Protein AF-A0A933ZY21-F1 (afdb_monomer_lite)

Sequence (93 aa):
MEGRQGLPKSRWTVCDKGPEPKDGVIRVKVNDGTWLLEPIGDGTKTRATYYLFTDPGGSLPTWIANKANSSAIPDIFVALRKYAKEPRYSDAR

Foldseek 3Di:
DD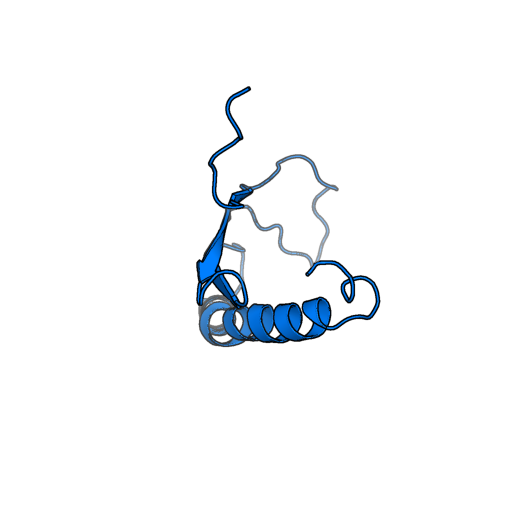DPPDFDKDKDWDDPDDDDDDPPDQAWPGWIKMWGWDQDPPNPDIDIDIDIDTDSDDPDDVVVVVVCVVPVVVVVVVVVVVVCPDPVNPPVD

Structure (mmCIF, N/CA/C/O backbone):
data_AF-A0A933ZY21-F1
#
_entry.id   AF-A0A933ZY21-F1
#
loop_
_atom_site.group_PDB
_atom_site.id
_atom_site.type_symbol
_atom_site.label_atom_id
_atom_site.label_alt_id
_atom_site.label_comp_id
_atom_site.label_asym_id
_atom_site.label_entity_id
_atom_site.label_seq_id
_atom_site.pdbx_PDB_ins_code
_atom_site.Cartn_x
_atom_site.Cartn_y
_atom_site.Cartn_z
_atom_site.occu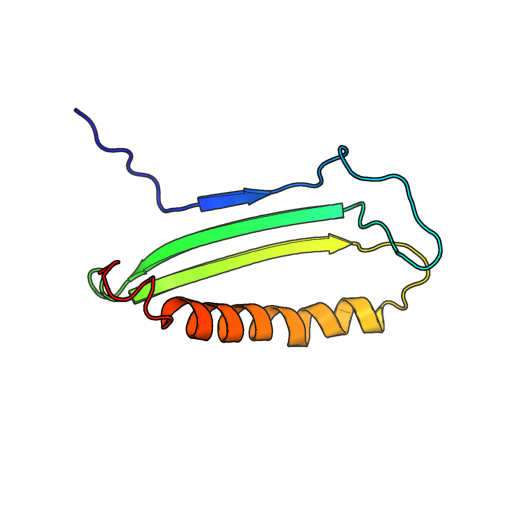pancy
_atom_site.B_iso_or_equiv
_atom_site.auth_seq_id
_atom_site.auth_comp_id
_atom_site.auth_asym_id
_atom_site.auth_atom_id
_atom_site.pdbx_PDB_model_num
ATOM 1 N N . MET A 1 1 ? 1.347 18.501 29.105 1.00 37.25 1 MET A N 1
ATOM 2 C CA . MET A 1 1 ? 2.209 17.774 28.150 1.00 37.25 1 MET A CA 1
ATOM 3 C C . MET A 1 1 ? 1.358 17.488 26.930 1.00 37.25 1 MET A C 1
ATOM 5 O O . MET A 1 1 ? 0.389 16.752 27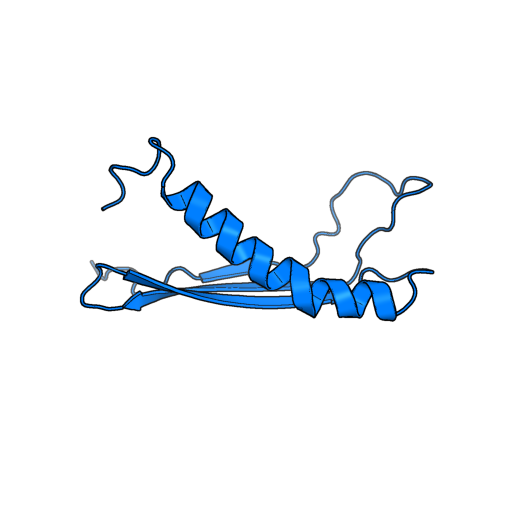.034 1.00 37.25 1 MET A O 1
ATOM 9 N N . GLU A 1 2 ? 1.617 18.208 25.846 1.00 35.69 2 GLU A N 1
ATOM 10 C CA . GLU A 1 2 ? 0.747 18.298 24.673 1.00 35.69 2 GLU A CA 1
ATOM 11 C C . GLU A 1 2 ? 0.861 17.022 23.830 1.00 35.69 2 GLU A C 1
ATOM 13 O O . GLU A 1 2 ? 1.942 16.665 23.356 1.00 35.69 2 GLU A O 1
ATOM 18 N N . GLY A 1 3 ? -0.240 16.272 23.742 1.00 42.44 3 GLY A N 1
ATOM 19 C CA . GLY A 1 3 ? -0.301 14.995 23.039 1.00 42.44 3 GLY A CA 1
ATOM 20 C C . GLY A 1 3 ? -0.050 15.178 21.546 1.00 42.44 3 GLY A C 1
ATOM 21 O O . GLY A 1 3 ? -0.547 16.122 20.939 1.00 42.44 3 GLY A O 1
ATOM 22 N N . ARG A 1 4 ? 0.719 14.263 20.947 1.00 49.16 4 ARG A N 1
ATOM 23 C CA . ARG A 1 4 ? 0.963 14.192 19.500 1.00 49.16 4 ARG A CA 1
ATOM 24 C C . ARG A 1 4 ? -0.367 14.028 18.748 1.00 49.16 4 ARG A C 1
ATOM 26 O O . ARG A 1 4 ? -0.797 12.911 18.484 1.00 49.16 4 ARG A O 1
ATOM 33 N N . GLN A 1 5 ? -1.015 15.138 18.405 1.00 50.12 5 GLN A N 1
ATOM 34 C CA . GLN A 1 5 ? -2.203 15.182 17.554 1.00 50.12 5 GLN A CA 1
ATOM 35 C C . GLN A 1 5 ? -1.773 15.034 16.093 1.00 50.12 5 GLN A C 1
ATOM 37 O O . GLN A 1 5 ? -1.656 16.000 15.347 1.00 50.12 5 GLN A O 1
ATOM 42 N N . GLY A 1 6 ? -1.473 13.805 15.692 1.00 60.47 6 GLY A N 1
ATOM 43 C CA . GLY A 1 6 ? -1.282 13.447 14.296 1.00 60.47 6 GLY A CA 1
ATOM 44 C C . GLY A 1 6 ? -1.976 12.123 14.042 1.00 60.47 6 GLY A C 1
ATOM 45 O O . GLY A 1 6 ? -1.701 11.144 14.731 1.00 60.47 6 GLY A O 1
ATOM 46 N N . LEU A 1 7 ? -2.884 12.092 13.068 1.00 65.12 7 LEU A N 1
ATOM 47 C CA . LEU A 1 7 ? -3.459 10.842 12.577 1.00 65.12 7 LEU A CA 1
ATOM 48 C C . LEU A 1 7 ? -2.326 9.889 12.167 1.00 65.12 7 LEU A C 1
ATOM 50 O O . LEU A 1 7 ? -1.343 10.366 11.583 1.00 65.12 7 LEU A O 1
ATOM 54 N N . PRO A 1 8 ? -2.429 8.572 12.431 1.00 75.00 8 PRO A N 1
ATOM 55 C CA . PRO A 1 8 ? -1.418 7.625 11.990 1.00 75.00 8 PRO A CA 1
ATOM 56 C C . PRO A 1 8 ? -1.221 7.731 10.474 1.00 75.00 8 PRO A C 1
ATOM 58 O O . PRO A 1 8 ? -2.091 7.376 9.673 1.00 75.00 8 PRO A O 1
ATOM 61 N N . LYS A 1 9 ? -0.060 8.263 10.088 1.00 83.38 9 LYS A N 1
ATOM 62 C CA . LYS A 1 9 ? 0.340 8.480 8.703 1.00 83.38 9 LYS A CA 1
ATOM 63 C C . LYS A 1 9 ? 1.693 7.828 8.485 1.00 83.38 9 LYS A C 1
ATOM 65 O O . LYS A 1 9 ? 2.667 8.186 9.142 1.00 83.38 9 LYS A O 1
ATOM 70 N N . SER A 1 10 ? 1.749 6.887 7.552 1.00 90.88 10 SER A N 1
ATOM 71 C CA . SER A 1 10 ? 3.004 6.300 7.082 1.00 90.88 10 SER A CA 1
ATOM 72 C C . SER A 1 10 ? 3.240 6.763 5.656 1.00 90.88 10 SER A C 1
ATOM 74 O O . SER A 1 10 ? 2.320 6.722 4.845 1.00 90.88 10 SER A O 1
ATOM 76 N N . ARG A 1 11 ? 4.450 7.223 5.348 1.00 92.19 11 ARG A N 1
ATOM 77 C CA . ARG A 1 11 ? 4.869 7.592 3.996 1.00 92.19 11 ARG A CA 1
ATOM 78 C C . ARG A 1 11 ? 6.151 6.848 3.681 1.00 92.19 11 ARG A C 1
ATOM 80 O O . ARG A 1 11 ? 7.030 6.763 4.534 1.00 92.19 11 ARG A O 1
ATOM 87 N N . TRP A 1 12 ? 6.259 6.365 2.455 1.00 90.69 12 TRP A N 1
ATOM 88 C CA . TRP A 1 12 ? 7.494 5.804 1.936 1.00 90.69 12 TRP A CA 1
ATOM 89 C C . TRP A 1 12 ? 7.814 6.403 0.574 1.00 90.69 12 TRP A C 1
ATOM 91 O O . TRP A 1 12 ? 6.946 6.933 -0.126 1.00 90.69 12 TRP A O 1
ATOM 101 N N . THR A 1 13 ? 9.090 6.299 0.249 1.00 91.19 13 THR A N 1
ATOM 102 C CA . THR A 1 13 ? 9.685 6.557 -1.056 1.00 91.19 13 THR A CA 1
ATOM 103 C C . THR A 1 13 ? 10.658 5.418 -1.341 1.00 91.19 13 THR A C 1
ATOM 105 O O . THR A 1 13 ? 10.984 4.631 -0.443 1.00 91.19 13 THR A O 1
ATOM 108 N N . VAL A 1 14 ? 11.158 5.332 -2.569 1.00 86.56 14 VAL A N 1
ATOM 109 C CA . VAL A 1 14 ? 12.180 4.339 -2.926 1.00 86.56 14 VAL A CA 1
ATOM 110 C C . VAL A 1 14 ? 13.420 4.493 -2.046 1.00 86.56 14 VAL A C 1
ATOM 112 O O . VAL A 1 14 ? 13.898 5.601 -1.805 1.00 86.56 14 VAL A O 1
ATOM 115 N N . CYS A 1 15 ? 13.934 3.357 -1.578 1.00 81.88 15 CYS A N 1
ATOM 116 C CA . CYS A 1 15 ? 15.224 3.255 -0.913 1.00 81.88 15 CYS A CA 1
ATOM 117 C C . CYS A 1 15 ? 16.262 2.774 -1.931 1.00 81.88 15 CYS A C 1
ATOM 119 O O . CYS A 1 15 ? 16.038 1.789 -2.635 1.00 81.88 15 CYS A O 1
ATOM 121 N N . ASP A 1 16 ? 17.394 3.461 -2.002 1.00 79.25 16 ASP A N 1
ATOM 122 C CA . ASP A 1 16 ? 18.542 3.094 -2.834 1.00 79.25 16 ASP A CA 1
ATOM 123 C C . ASP A 1 16 ? 19.377 1.957 -2.222 1.00 79.25 16 ASP A C 1
ATOM 125 O O . ASP A 1 16 ? 20.135 1.287 -2.924 1.00 79.25 16 ASP A O 1
ATOM 129 N N . LYS A 1 17 ? 19.194 1.689 -0.925 1.00 81.94 17 LYS A N 1
ATOM 130 C CA . LYS A 1 17 ? 19.824 0.578 -0.210 1.00 81.94 17 LYS A CA 1
ATOM 131 C C . LYS A 1 17 ? 19.022 -0.698 -0.435 1.00 81.94 17 LYS A C 1
ATOM 133 O O . LYS A 1 17 ? 17.900 -0.845 0.047 1.00 81.94 17 LYS A O 1
ATOM 138 N N . GLY A 1 18 ? 19.623 -1.645 -1.138 1.00 81.88 18 GLY A N 1
ATOM 139 C CA . GLY A 1 18 ? 19.054 -2.961 -1.388 1.00 81.88 18 GLY A CA 1
ATOM 140 C C . GLY A 1 18 ? 20.115 -3.916 -1.931 1.00 81.88 18 GLY A C 1
ATOM 141 O O . GLY A 1 18 ? 21.236 -3.487 -2.197 1.00 81.88 18 GLY A O 1
ATOM 142 N N . PRO A 1 19 ? 19.783 -5.205 -2.095 1.00 88.12 19 PRO A N 1
ATOM 143 C CA . PRO A 1 19 ? 20.674 -6.154 -2.760 1.00 88.12 19 PRO A CA 1
ATOM 144 C C . PRO A 1 19 ? 20.992 -5.691 -4.188 1.00 88.12 19 PRO A C 1
ATOM 146 O O . PRO A 1 19 ? 20.269 -4.867 -4.749 1.00 88.12 19 PRO A O 1
ATOM 149 N N . GLU A 1 20 ? 22.040 -6.235 -4.800 1.00 89.31 20 GLU A N 1
ATOM 150 C CA . GLU A 1 20 ? 22.386 -5.953 -6.200 1.00 89.31 20 GLU A CA 1
ATOM 151 C C . GLU A 1 20 ? 21.280 -6.398 -7.181 1.00 89.31 20 GLU A C 1
ATOM 153 O O . GLU A 1 20 ? 20.442 -7.244 -6.836 1.00 89.31 20 GLU A O 1
ATOM 158 N N . PRO A 1 21 ? 21.189 -5.801 -8.388 1.00 86.00 21 PRO A N 1
ATOM 159 C CA . PRO A 1 21 ? 20.247 -6.247 -9.410 1.00 86.00 21 PRO A CA 1
ATOM 160 C C . PRO A 1 21 ? 20.453 -7.725 -9.735 1.00 86.00 21 PRO A C 1
ATOM 162 O O . PRO A 1 21 ? 21.580 -8.208 -9.792 1.00 86.00 21 PRO A O 1
ATOM 165 N N . LYS A 1 22 ? 19.346 -8.443 -9.937 1.00 87.31 22 LYS A N 1
ATOM 166 C CA . LYS A 1 22 ? 19.356 -9.874 -10.226 1.00 87.31 22 LYS A CA 1
ATOM 167 C C . LYS A 1 22 ? 18.603 -10.145 -11.517 1.00 87.31 22 LYS A C 1
ATOM 169 O O . LYS A 1 22 ? 17.512 -9.611 -11.718 1.00 87.31 22 LYS A O 1
ATOM 174 N N . ASP A 1 23 ? 19.159 -11.026 -12.336 1.00 86.19 23 ASP A N 1
ATOM 175 C CA . ASP A 1 23 ? 18.516 -11.484 -13.561 1.00 86.19 23 ASP A CA 1
ATOM 176 C C . ASP A 1 23 ? 17.137 -12.098 -13.280 1.00 86.19 23 ASP A C 1
ATOM 178 O O . ASP A 1 23 ? 16.921 -12.791 -12.280 1.00 86.19 23 ASP A O 1
ATOM 182 N N . GLY A 1 24 ? 16.183 -11.811 -14.167 1.00 83.56 24 GLY A N 1
ATOM 183 C CA . GLY A 1 24 ? 14.792 -12.256 -14.043 1.00 83.56 24 GLY A CA 1
ATOM 184 C C . GLY A 1 24 ? 13.942 -11.470 -13.037 1.00 83.56 24 GLY A C 1
ATOM 185 O O . GLY A 1 24 ? 12.765 -11.787 -12.878 1.00 83.56 24 GLY A O 1
ATOM 186 N N . VAL A 1 25 ? 14.490 -10.443 -12.375 1.00 83.00 25 VAL A N 1
ATOM 187 C CA . VAL A 1 25 ? 13.755 -9.581 -11.438 1.00 83.00 25 VAL A CA 1
ATOM 188 C C . VAL A 1 25 ? 13.817 -8.130 -11.897 1.00 83.00 25 VAL A C 1
ATOM 190 O O . VAL A 1 25 ? 14.879 -7.601 -12.216 1.00 83.00 25 VAL A O 1
ATOM 193 N N . ILE A 1 26 ? 12.670 -7.456 -11.881 1.00 79.56 26 ILE A N 1
ATOM 194 C CA . ILE A 1 26 ? 12.587 -6.034 -12.209 1.00 79.56 26 ILE A CA 1
ATOM 195 C C . ILE A 1 26 ? 12.744 -5.219 -10.927 1.00 79.56 26 ILE A C 1
ATOM 197 O O . ILE A 1 26 ? 11.986 -5.379 -9.969 1.00 79.56 26 ILE A O 1
ATOM 201 N N . ARG A 1 27 ? 13.738 -4.325 -10.911 1.00 83.69 27 ARG A N 1
ATOM 202 C CA . ARG A 1 27 ? 13.918 -3.359 -9.825 1.00 83.69 27 ARG A CA 1
ATOM 203 C C . ARG A 1 27 ? 13.003 -2.163 -10.039 1.00 83.69 27 ARG A C 1
ATOM 205 O O . ARG A 1 27 ? 13.262 -1.346 -10.918 1.00 83.69 27 ARG A O 1
ATOM 212 N N . VAL A 1 28 ? 12.012 -2.029 -9.167 1.00 82.00 28 VAL A N 1
ATOM 213 C CA . VAL A 1 28 ? 11.154 -0.844 -9.099 1.00 82.00 28 VAL A CA 1
ATOM 214 C C . VAL A 1 28 ? 12.002 0.366 -8.702 1.00 82.00 28 VAL A C 1
ATOM 216 O O . VAL A 1 28 ? 12.605 0.374 -7.628 1.00 82.00 28 VAL A O 1
ATOM 219 N N . LYS A 1 29 ? 12.068 1.374 -9.576 1.00 82.25 29 LYS A N 1
ATOM 220 C CA . LYS A 1 29 ? 12.826 2.616 -9.335 1.00 82.25 29 LYS A CA 1
ATOM 221 C C . LYS A 1 29 ? 11.949 3.805 -8.954 1.00 82.25 29 LYS A C 1
ATOM 223 O O . LYS A 1 29 ? 12.478 4.793 -8.457 1.00 82.25 29 LYS A O 1
ATOM 228 N N . VAL A 1 30 ? 10.637 3.705 -9.155 1.00 84.69 30 VAL A N 1
ATOM 229 C CA . VAL A 1 30 ? 9.652 4.709 -8.740 1.00 84.69 30 VAL A CA 1
ATOM 230 C C . VAL A 1 30 ? 8.618 3.998 -7.885 1.00 84.69 30 VAL A C 1
ATOM 232 O O . VAL A 1 30 ? 7.942 3.097 -8.367 1.00 84.69 30 VAL A O 1
ATOM 235 N N . ASN A 1 31 ? 8.527 4.363 -6.612 1.00 85.25 31 ASN A N 1
ATOM 236 C CA . ASN A 1 31 ? 7.570 3.817 -5.657 1.00 85.25 31 ASN A CA 1
ATOM 237 C C . ASN A 1 31 ? 7.465 4.765 -4.469 1.00 85.25 31 ASN A C 1
ATOM 239 O O . ASN A 1 31 ? 8.232 4.681 -3.506 1.00 85.25 31 ASN A O 1
ATOM 243 N N . ASP A 1 32 ? 6.480 5.637 -4.561 1.00 89.62 32 ASP A N 1
ATOM 244 C CA . ASP A 1 32 ? 6.118 6.564 -3.515 1.00 89.62 32 ASP A CA 1
ATOM 245 C C . ASP A 1 32 ? 4.699 6.254 -3.076 1.00 89.62 32 ASP A C 1
ATOM 247 O O . ASP A 1 32 ? 3.805 6.004 -3.887 1.00 89.62 32 ASP A O 1
ATOM 251 N N . GLY A 1 33 ? 4.453 6.305 -1.777 1.00 90.44 33 GLY A N 1
ATOM 252 C CA . GLY A 1 33 ? 3.099 6.102 -1.309 1.00 90.44 33 GLY A CA 1
ATOM 253 C C . GLY A 1 33 ? 2.882 6.504 0.125 1.00 90.44 33 GLY A C 1
ATOM 254 O O . GLY A 1 33 ? 3.780 6.970 0.833 1.00 90.44 33 GLY A O 1
ATOM 255 N N . THR A 1 34 ? 1.622 6.444 0.530 1.00 93.44 34 THR A N 1
ATOM 256 C CA . THR A 1 34 ? 1.187 6.888 1.847 1.00 93.44 34 THR A CA 1
ATOM 257 C C . THR A 1 34 ? -0.015 6.085 2.323 1.00 93.44 34 THR A C 1
ATOM 259 O O . THR A 1 34 ? -0.951 5.836 1.566 1.00 93.44 34 THR A O 1
ATOM 262 N N . TRP A 1 35 ? 0.000 5.745 3.608 1.00 94.44 35 TRP A N 1
ATOM 263 C CA . TRP A 1 35 ? -1.171 5.358 4.382 1.00 94.44 35 TRP A CA 1
ATOM 264 C C . TRP A 1 35 ? -1.623 6.539 5.229 1.00 94.44 35 TRP A C 1
ATOM 266 O O . TRP A 1 35 ? -0.807 7.154 5.916 1.00 94.44 35 TRP A O 1
ATOM 276 N N . LEU A 1 36 ? -2.922 6.813 5.219 1.00 94.19 36 LEU A N 1
ATOM 277 C CA . LEU A 1 36 ? -3.584 7.679 6.188 1.00 94.19 36 LEU A CA 1
ATOM 278 C C . LEU A 1 36 ? -4.690 6.875 6.867 1.00 94.19 36 LEU A C 1
ATOM 280 O O . LEU A 1 36 ? -5.579 6.361 6.185 1.00 94.19 36 LEU A O 1
ATOM 284 N N . LEU A 1 37 ? -4.616 6.756 8.190 1.00 92.56 37 LEU A N 1
ATOM 285 C CA . LEU A 1 37 ? -5.593 6.032 8.993 1.00 92.56 37 LEU A CA 1
ATOM 286 C C . LEU A 1 37 ? -6.337 7.017 9.887 1.00 92.56 37 LEU A C 1
ATOM 288 O O . LEU A 1 37 ? -5.736 7.714 10.700 1.00 92.56 37 LEU A O 1
ATOM 292 N N . GLU A 1 38 ? -7.651 7.068 9.732 1.00 93.12 38 GLU A N 1
ATOM 293 C CA . GLU A 1 38 ? -8.506 8.024 10.423 1.00 93.12 38 GLU A CA 1
ATOM 294 C C . GLU A 1 38 ? -9.550 7.304 11.266 1.00 93.12 38 GLU A C 1
ATOM 296 O O . GLU A 1 38 ? -10.232 6.418 10.742 1.00 93.12 38 GLU A O 1
ATOM 301 N N . PRO A 1 3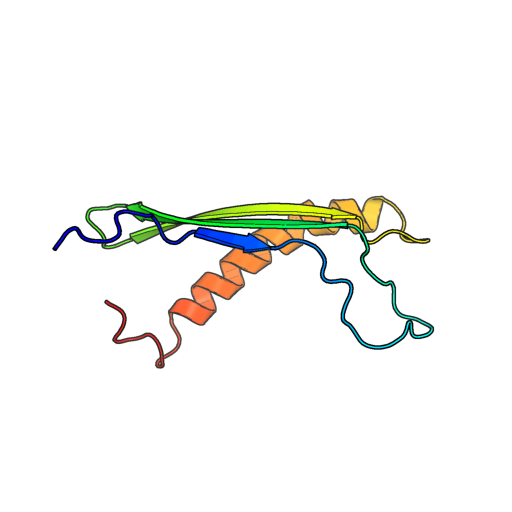9 ? -9.719 7.665 12.549 1.00 92.12 39 PRO A N 1
ATOM 302 C CA . PRO A 1 39 ? -10.824 7.143 13.329 1.00 92.12 39 PRO A CA 1
ATOM 303 C C . PRO A 1 39 ? -12.140 7.664 12.743 1.00 92.12 39 PRO A C 1
ATOM 305 O O . PRO A 1 39 ? -12.279 8.842 12.419 1.00 92.12 39 PRO A O 1
ATOM 308 N N . ILE A 1 40 ? -13.113 6.773 12.604 1.00 93.69 40 ILE A N 1
ATOM 309 C CA . ILE A 1 40 ? -14.487 7.084 12.202 1.00 93.69 40 ILE A CA 1
ATOM 310 C C . ILE A 1 40 ? -15.453 6.295 13.093 1.00 93.69 40 ILE A C 1
ATOM 312 O O . ILE A 1 40 ? -15.055 5.319 13.731 1.00 93.69 40 ILE A O 1
ATOM 316 N N . GLY A 1 41 ? -16.729 6.691 13.130 1.00 89.81 41 GLY A N 1
ATOM 317 C CA . GLY A 1 41 ? -17.741 6.013 13.953 1.00 89.81 41 GLY A CA 1
ATOM 318 C C . GLY A 1 41 ? -17.339 5.965 15.427 1.00 89.81 41 GLY A C 1
ATOM 319 O O . GLY A 1 41 ? -17.247 4.879 15.997 1.00 89.81 41 GLY A O 1
ATOM 320 N N . ASP A 1 42 ? -17.002 7.127 15.987 1.00 90.19 42 ASP A N 1
ATOM 321 C CA . ASP A 1 42 ? -16.620 7.312 17.393 1.00 90.19 42 ASP A CA 1
ATOM 322 C C . ASP A 1 42 ? -15.439 6.439 17.845 1.00 90.19 42 ASP A C 1
ATOM 324 O O . ASP A 1 42 ? -15.378 5.962 18.973 1.00 90.19 42 ASP A O 1
ATOM 328 N N . GLY A 1 43 ? -14.489 6.198 16.935 1.00 86.81 43 GLY A N 1
ATOM 329 C CA . GLY A 1 43 ? -13.278 5.419 17.209 1.00 86.81 43 GLY A CA 1
ATOM 330 C C . GLY A 1 43 ? -13.444 3.906 17.054 1.00 86.81 43 GLY A C 1
ATOM 331 O O . GLY A 1 43 ? -12.458 3.182 17.125 1.00 86.81 43 GLY A O 1
ATOM 332 N N . THR A 1 44 ? -14.650 3.411 16.761 1.00 88.12 44 THR A N 1
ATOM 333 C CA . THR A 1 44 ? -14.901 1.966 16.576 1.00 88.12 44 THR A CA 1
ATOM 334 C C . THR A 1 44 ? -14.469 1.433 15.209 1.00 88.12 44 THR A C 1
ATOM 336 O O . THR A 1 44 ? -14.440 0.221 14.978 1.00 88.12 44 THR A O 1
ATOM 339 N N . LYS A 1 45 ? -14.176 2.329 14.262 1.00 89.62 45 LYS A N 1
ATOM 340 C CA . LYS A 1 45 ? -13.809 2.005 12.885 1.00 89.62 45 LYS A CA 1
ATOM 341 C C . LYS A 1 45 ? -12.665 2.902 12.423 1.00 89.62 45 LYS A C 1
ATOM 343 O O . LYS A 1 45 ? -12.468 4.006 12.921 1.00 89.62 45 LYS A O 1
ATOM 348 N N . THR A 1 46 ? -11.952 2.446 11.401 1.00 91.00 46 THR A N 1
ATOM 349 C CA . THR A 1 46 ? -10.868 3.208 10.777 1.00 91.00 46 THR A CA 1
ATOM 350 C C . THR A 1 46 ? -11.145 3.378 9.292 1.00 91.00 46 THR A C 1
ATOM 352 O O . THR A 1 46 ? -11.367 2.397 8.579 1.00 91.00 46 THR A O 1
ATOM 355 N N . ARG A 1 47 ? -11.108 4.619 8.806 1.00 93.88 47 ARG A N 1
ATOM 356 C CA . ARG A 1 47 ? -10.993 4.919 7.381 1.00 93.88 47 ARG A CA 1
ATOM 357 C C . ARG A 1 47 ? -9.520 4.826 7.005 1.00 93.88 47 ARG A C 1
ATOM 359 O O . ARG A 1 47 ? -8.707 5.592 7.509 1.00 93.88 47 ARG A O 1
ATOM 366 N N . ALA A 1 48 ? -9.188 3.882 6.135 1.00 93.56 48 ALA A N 1
ATOM 367 C CA . ALA A 1 48 ? -7.841 3.716 5.613 1.00 93.56 48 ALA A CA 1
ATOM 368 C C . ALA A 1 48 ? -7.782 4.244 4.177 1.00 93.56 48 ALA A C 1
ATOM 370 O O . ALA A 1 48 ? -8.481 3.735 3.303 1.00 93.56 48 ALA A O 1
ATOM 371 N N . THR A 1 49 ? -6.943 5.250 3.941 1.00 93.69 49 THR A N 1
ATOM 372 C CA . THR A 1 49 ? -6.676 5.794 2.606 1.00 93.69 49 THR A CA 1
ATOM 373 C C . THR A 1 49 ? -5.277 5.375 2.172 1.00 93.69 49 THR A C 1
ATOM 375 O O . THR A 1 49 ? -4.306 5.632 2.888 1.00 93.69 49 THR A O 1
ATOM 378 N N . TYR A 1 50 ? -5.183 4.732 1.007 1.00 90.19 50 TYR A N 1
ATOM 379 C CA . TYR A 1 50 ? -3.931 4.264 0.416 1.00 90.19 50 TYR A CA 1
ATOM 380 C C . TYR A 1 50 ? -3.642 5.029 -0.870 1.00 90.19 50 TYR A C 1
ATOM 382 O O . TYR A 1 50 ? -4.438 4.985 -1.807 1.00 90.19 50 TYR A O 1
ATOM 390 N N . TYR A 1 51 ? -2.497 5.702 -0.915 1.00 88.81 51 TYR A N 1
ATOM 391 C CA . TYR A 1 51 ? -1.968 6.313 -2.129 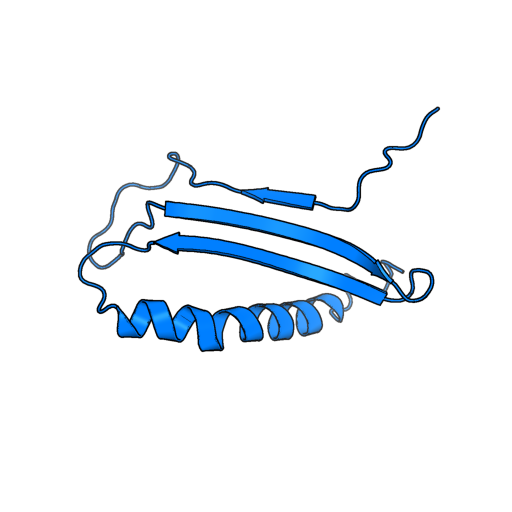1.00 88.81 51 TYR A CA 1
ATOM 392 C C . TYR A 1 51 ? -0.709 5.572 -2.553 1.00 88.81 51 TYR A C 1
ATOM 394 O O . TYR A 1 51 ? 0.180 5.345 -1.730 1.00 88.81 51 TYR A O 1
ATOM 402 N N . LEU A 1 52 ? -0.628 5.236 -3.838 1.00 85.94 52 LEU A N 1
ATOM 403 C CA . LEU A 1 52 ? 0.525 4.585 -4.437 1.00 85.94 52 LEU A CA 1
ATOM 404 C C . LEU A 1 52 ? 0.792 5.196 -5.811 1.00 85.94 52 LEU A C 1
ATOM 406 O O . LEU A 1 52 ? -0.074 5.191 -6.682 1.00 85.94 52 LEU A O 1
ATOM 410 N N . PHE A 1 53 ? 2.007 5.692 -5.991 1.00 84.88 53 PHE A N 1
ATOM 411 C CA . PHE A 1 53 ? 2.572 6.084 -7.267 1.00 84.88 53 PHE A CA 1
ATOM 412 C C . PHE A 1 53 ? 3.805 5.221 -7.501 1.00 84.88 53 PHE A C 1
ATOM 414 O O . PHE A 1 53 ? 4.843 5.406 -6.870 1.00 84.88 53 PHE A O 1
ATOM 421 N N . THR A 1 54 ? 3.665 4.222 -8.363 1.00 80.19 54 THR A N 1
ATOM 422 C CA . THR A 1 54 ? 4.732 3.268 -8.642 1.00 80.19 54 THR A CA 1
ATOM 423 C C . THR A 1 54 ? 4.865 3.073 -10.141 1.00 80.19 54 THR A C 1
ATOM 425 O O . THR A 1 54 ? 3.863 2.932 -10.842 1.00 80.19 54 THR A O 1
ATOM 428 N N . ASP A 1 55 ? 6.103 3.071 -10.618 1.00 76.56 55 ASP A N 1
ATOM 429 C CA . ASP A 1 55 ? 6.455 2.625 -11.958 1.00 76.56 55 ASP A CA 1
ATOM 430 C C . ASP A 1 55 ? 7.457 1.477 -11.801 1.00 76.56 55 ASP A C 1
ATOM 432 O O . ASP A 1 55 ? 8.611 1.698 -11.399 1.00 76.56 55 ASP A O 1
ATOM 436 N N . PRO A 1 56 ? 7.028 0.230 -12.062 1.00 67.69 56 PRO A N 1
ATOM 437 C CA . PRO A 1 56 ? 7.936 -0.898 -12.008 1.00 67.69 56 PRO A CA 1
ATOM 438 C C . PRO A 1 56 ? 9.039 -0.802 -13.073 1.00 67.69 56 PRO A C 1
ATOM 440 O O . PRO A 1 56 ? 10.102 -1.380 -12.861 1.00 67.69 56 PRO A O 1
ATOM 443 N N . GLY A 1 57 ? 8.840 -0.039 -14.156 1.00 66.25 57 GLY A N 1
ATOM 444 C CA . GLY A 1 57 ? 9.795 0.120 -15.248 1.00 66.25 57 GLY A CA 1
ATOM 445 C C . GLY A 1 57 ? 10.088 -1.180 -16.012 1.00 66.25 57 GLY A C 1
ATOM 446 O O . GLY A 1 57 ? 9.616 -2.268 -15.676 1.00 66.25 57 GLY A O 1
ATOM 447 N N . GLY A 1 58 ? 10.899 -1.073 -17.067 1.00 62.16 58 GLY A N 1
ATOM 448 C CA . GLY A 1 58 ? 11.357 -2.217 -17.866 1.00 62.16 58 GLY A CA 1
ATOM 449 C C . GLY A 1 58 ? 10.397 -2.647 -18.983 1.00 62.16 58 GLY A C 1
ATOM 450 O O . GLY A 1 58 ? 9.553 -1.884 -19.437 1.00 62.16 58 GLY A O 1
ATOM 451 N N . SER A 1 59 ? 10.548 -3.887 -19.451 1.00 60.28 59 SER A N 1
ATOM 452 C CA . SER A 1 59 ? 9.794 -4.500 -20.558 1.00 60.28 59 SER A CA 1
ATOM 453 C C . SER A 1 59 ? 8.396 -5.004 -20.166 1.00 60.28 59 SER A C 1
ATOM 455 O O . SER A 1 59 ? 7.822 -5.840 -20.865 1.00 60.28 59 SER A O 1
ATOM 457 N N . LEU A 1 60 ? 7.834 -4.524 -19.050 1.00 60.88 60 LEU A N 1
ATOM 458 C CA . LEU A 1 60 ? 6.475 -4.871 -18.643 1.00 60.88 60 LEU A CA 1
ATOM 459 C C . LEU A 1 60 ? 5.466 -4.187 -19.572 1.00 60.88 60 LEU A C 1
ATOM 461 O O . LEU A 1 60 ? 5.444 -2.959 -19.655 1.00 60.88 60 LEU A O 1
ATOM 465 N N . PRO A 1 61 ? 4.582 -4.945 -20.237 1.00 58.75 61 PRO A N 1
ATOM 466 C CA . PRO A 1 61 ? 3.491 -4.342 -20.976 1.00 58.75 61 PRO A CA 1
ATOM 467 C C . PRO A 1 61 ? 2.597 -3.507 -20.055 1.00 58.75 61 PRO A C 1
ATOM 469 O O . PRO A 1 61 ? 2.224 -3.944 -18.963 1.00 58.75 61 PRO A O 1
ATOM 472 N N . THR A 1 62 ? 2.172 -2.336 -20.524 1.00 62.66 62 THR A N 1
ATOM 473 C CA . THR A 1 62 ? 1.356 -1.377 -19.758 1.00 62.66 62 THR A CA 1
ATOM 474 C C . THR A 1 62 ? 0.056 -1.991 -19.219 1.00 62.66 62 THR A C 1
ATOM 476 O O . THR A 1 62 ? -0.439 -1.583 -18.171 1.00 62.66 62 THR A O 1
ATOM 479 N N . TRP A 1 63 ? -0.482 -3.028 -19.874 1.00 56.53 63 TRP A N 1
ATOM 480 C CA . TRP A 1 63 ? -1.664 -3.752 -19.397 1.00 56.53 63 TRP A CA 1
ATOM 481 C C . TRP A 1 63 ? -1.430 -4.508 -18.076 1.00 56.53 63 TRP A C 1
ATOM 483 O O . TRP A 1 63 ? -2.368 -4.626 -17.289 1.00 56.53 63 TRP A O 1
ATOM 493 N N . ILE A 1 64 ? -0.204 -4.966 -17.785 1.00 60.97 64 ILE A N 1
ATOM 494 C CA . ILE A 1 64 ? 0.142 -5.604 -16.501 1.00 60.97 64 ILE A CA 1
ATOM 495 C C . ILE A 1 64 ? 0.151 -4.558 -15.383 1.00 60.97 64 ILE A C 1
ATOM 497 O O . ILE A 1 64 ? -0.462 -4.773 -14.337 1.00 60.97 64 ILE A O 1
ATOM 501 N N . ALA A 1 65 ? 0.782 -3.407 -15.631 1.00 63.16 65 ALA A N 1
ATOM 502 C CA . ALA A 1 65 ? 0.802 -2.285 -14.692 1.00 63.16 65 ALA A CA 1
ATOM 503 C C . ALA A 1 65 ? -0.620 -1.766 -14.402 1.00 63.16 65 ALA A C 1
ATOM 505 O O . ALA A 1 65 ? -0.992 -1.557 -13.249 1.00 63.16 65 ALA A O 1
ATOM 506 N N . ASN A 1 66 ? -1.463 -1.656 -15.433 1.00 63.00 66 ASN A N 1
ATOM 507 C CA . ASN A 1 66 ? -2.847 -1.204 -15.284 1.00 63.00 66 ASN A CA 1
ATOM 508 C C . ASN A 1 66 ? -3.729 -2.220 -14.544 1.00 63.00 66 ASN A C 1
ATOM 510 O O . ASN A 1 66 ? -4.554 -1.832 -13.715 1.00 63.00 66 ASN A O 1
ATOM 514 N N . LYS A 1 67 ? -3.542 -3.525 -14.790 1.00 63.53 67 LYS A N 1
ATOM 515 C CA . LYS A 1 67 ? -4.292 -4.569 -14.080 1.00 63.53 67 LYS A CA 1
ATOM 516 C C . LYS A 1 67 ? -3.964 -4.571 -12.586 1.00 63.53 67 LYS A C 1
ATOM 518 O O . LYS A 1 67 ? -4.885 -4.696 -11.779 1.00 63.53 67 LYS A O 1
ATOM 523 N N . ALA A 1 68 ? -2.701 -4.332 -12.220 1.00 63.16 68 ALA A N 1
ATOM 524 C CA . ALA A 1 68 ? -2.282 -4.201 -10.825 1.00 63.16 68 ALA A CA 1
ATOM 525 C C . ALA A 1 68 ? -3.071 -3.106 -10.083 1.00 63.16 68 ALA A C 1
ATOM 527 O O . ALA A 1 68 ? -3.536 -3.343 -8.972 1.00 63.16 68 ALA A O 1
ATOM 528 N N . ASN A 1 69 ? -3.339 -1.960 -10.713 1.00 65.56 69 ASN A N 1
ATOM 529 C CA . ASN A 1 69 ? -4.154 -0.913 -10.087 1.00 65.56 69 ASN A CA 1
ATOM 530 C C . ASN A 1 69 ? -5.615 -1.344 -9.871 1.00 65.56 69 ASN A C 1
ATOM 532 O O . ASN A 1 69 ? -6.201 -1.025 -8.839 1.00 65.56 69 ASN A O 1
ATOM 536 N N . SER A 1 70 ? -6.198 -2.095 -10.812 1.00 68.06 70 SER A N 1
ATOM 537 C CA . SER A 1 70 ? -7.603 -2.523 -10.731 1.00 68.06 70 SER A CA 1
ATOM 538 C C . SER A 1 70 ? -7.867 -3.683 -9.763 1.00 68.06 70 SER A C 1
ATOM 540 O O . SER A 1 70 ? -8.967 -3.767 -9.224 1.00 68.06 70 SER A O 1
ATOM 542 N N . SER A 1 71 ? -6.889 -4.569 -9.527 1.00 71.94 71 SER A N 1
ATOM 543 C CA . SER A 1 71 ? -7.074 -5.763 -8.685 1.00 71.94 71 SER A CA 1
ATOM 544 C C . SER A 1 71 ? -6.199 -5.779 -7.431 1.00 71.94 71 SER A C 1
ATOM 546 O O . SER A 1 71 ? -6.695 -6.093 -6.354 1.00 71.94 71 SER A O 1
ATOM 548 N N . ALA A 1 72 ? -4.928 -5.374 -7.520 1.00 75.50 72 ALA A N 1
ATOM 549 C CA . ALA A 1 72 ? -4.010 -5.480 -6.385 1.00 75.50 72 ALA A CA 1
ATOM 550 C C . ALA A 1 72 ? -4.350 -4.488 -5.263 1.00 75.50 72 ALA A C 1
ATOM 552 O O . ALA A 1 72 ? -4.217 -4.825 -4.089 1.00 75.50 72 ALA A O 1
ATOM 553 N N . ILE A 1 73 ? -4.826 -3.281 -5.596 1.00 83.00 73 ILE A N 1
ATOM 554 C CA . ILE A 1 73 ? -5.218 -2.294 -4.579 1.00 83.00 73 ILE A CA 1
ATOM 555 C C . ILE A 1 73 ? -6.417 -2.788 -3.747 1.00 83.00 73 ILE A C 1
ATOM 557 O O . ILE A 1 73 ? -6.309 -2.785 -2.519 1.00 83.00 73 ILE A O 1
ATOM 561 N N . PRO A 1 74 ? -7.528 -3.273 -4.340 1.00 87.12 74 PRO A N 1
ATOM 562 C CA . PRO A 1 74 ? -8.579 -3.944 -3.573 1.00 87.12 74 PRO A CA 1
ATOM 563 C C . PRO A 1 74 ? -8.076 -5.119 -2.723 1.00 87.12 74 PRO A C 1
ATOM 565 O O . PRO A 1 74 ? -8.442 -5.220 -1.548 1.00 87.12 74 PRO A O 1
ATOM 568 N N . ASP A 1 75 ? -7.203 -5.967 -3.275 1.00 87.44 75 ASP A N 1
ATOM 569 C CA . ASP A 1 75 ? -6.664 -7.136 -2.571 1.00 87.44 75 ASP A CA 1
ATOM 570 C C . ASP A 1 75 ? -5.865 -6.748 -1.315 1.00 87.44 75 ASP A C 1
ATOM 572 O O . ASP A 1 75 ? -5.960 -7.431 -0.292 1.00 87.44 75 ASP A O 1
ATOM 576 N N . ILE A 1 76 ? -5.152 -5.613 -1.333 1.00 89.38 76 ILE A N 1
ATOM 577 C CA . ILE A 1 76 ? -4.483 -5.061 -0.142 1.00 89.38 76 ILE A CA 1
ATOM 578 C C . ILE A 1 76 ? -5.497 -4.814 0.984 1.00 89.38 76 ILE A C 1
ATOM 580 O O . ILE A 1 76 ? -5.244 -5.194 2.128 1.00 89.38 76 ILE A O 1
ATOM 584 N N . PHE A 1 77 ? -6.661 -4.226 0.695 1.00 91.62 77 PHE A N 1
ATOM 585 C CA . PHE A 1 77 ? -7.683 -3.974 1.718 1.00 91.62 77 PHE A CA 1
ATOM 586 C C . PHE A 1 77 ? -8.356 -5.260 2.212 1.00 91.62 77 PHE A C 1
ATOM 588 O O . PHE A 1 77 ? -8.685 -5.365 3.400 1.00 91.62 77 PHE A O 1
ATOM 595 N N . VAL A 1 78 ? -8.533 -6.257 1.338 1.00 92.94 78 VAL A N 1
ATOM 596 C CA . VAL A 1 78 ? -9.009 -7.594 1.730 1.00 92.94 78 VAL A CA 1
ATOM 597 C C . VAL A 1 78 ? -8.014 -8.249 2.688 1.00 92.94 78 VAL A C 1
ATOM 599 O O . VAL A 1 78 ? -8.405 -8.718 3.762 1.00 92.94 78 VAL A O 1
ATOM 602 N N . ALA A 1 79 ? -6.725 -8.225 2.346 1.00 92.12 79 ALA A N 1
ATOM 603 C CA . ALA A 1 79 ? -5.658 -8.756 3.182 1.00 92.12 79 ALA A CA 1
ATOM 604 C C . ALA A 1 79 ? -5.572 -8.010 4.520 1.00 92.12 79 ALA A C 1
ATOM 606 O O . ALA A 1 79 ? -5.584 -8.654 5.565 1.00 92.12 79 ALA A O 1
ATOM 607 N N . LEU A 1 80 ? -5.577 -6.672 4.523 1.00 91.69 80 LEU A N 1
ATOM 608 C CA . LEU A 1 80 ? -5.560 -5.865 5.749 1.00 91.69 80 LEU A CA 1
ATOM 609 C C . LEU A 1 80 ? -6.717 -6.213 6.685 1.00 91.69 80 LEU A C 1
ATOM 611 O O . LEU A 1 80 ? -6.509 -6.391 7.882 1.00 91.69 80 LEU A O 1
ATOM 615 N N . ARG A 1 81 ? -7.931 -6.378 6.148 1.00 92.06 81 ARG A N 1
ATOM 616 C CA . ARG A 1 81 ? -9.097 -6.793 6.940 1.00 92.06 81 ARG A CA 1
ATOM 617 C C . ARG A 1 81 ? -8.923 -8.189 7.534 1.00 92.06 81 ARG A C 1
ATOM 619 O O . ARG A 1 81 ? -9.400 -8.429 8.641 1.00 92.06 81 ARG A O 1
ATOM 626 N N . LYS A 1 82 ? -8.295 -9.112 6.803 1.00 94.19 82 LYS A N 1
ATOM 627 C CA . LYS A 1 82 ? -7.973 -10.451 7.309 1.00 94.19 82 LYS A CA 1
ATOM 628 C C . LYS A 1 82 ? -6.931 -10.366 8.428 1.00 94.19 82 LYS A C 1
ATOM 630 O O . LYS A 1 82 ? -7.176 -10.908 9.500 1.00 94.19 82 LYS A O 1
ATOM 635 N N . TYR A 1 83 ? -5.835 -9.641 8.205 1.00 92.25 83 TYR A N 1
ATOM 636 C CA . TYR A 1 83 ? -4.755 -9.463 9.179 1.00 92.25 83 TYR A CA 1
ATOM 637 C C . TYR A 1 83 ? -5.233 -8.787 10.464 1.00 92.25 83 TYR A C 1
ATOM 639 O O . TYR A 1 83 ? -4.916 -9.262 11.546 1.00 92.25 83 TYR A O 1
ATOM 647 N N . ALA A 1 84 ? -6.066 -7.748 10.371 1.00 90.31 84 ALA A N 1
ATOM 648 C CA . ALA A 1 84 ? -6.618 -7.053 11.536 1.00 90.31 84 ALA A CA 1
ATOM 649 C C . ALA A 1 84 ? -7.504 -7.941 12.435 1.00 90.31 84 ALA A C 1
ATOM 651 O O . ALA A 1 84 ? -7.816 -7.557 13.557 1.00 90.31 84 ALA A O 1
ATOM 652 N N . LYS A 1 85 ? -7.931 -9.116 11.951 1.00 91.00 85 LYS A N 1
ATOM 653 C CA . LYS A 1 85 ? -8.714 -10.099 12.716 1.00 91.00 85 LYS A CA 1
ATOM 654 C C . LYS A 1 85 ? -7.863 -11.218 13.317 1.00 91.00 85 LYS A C 1
ATOM 656 O O . LYS A 1 85 ? -8.419 -12.110 13.954 1.00 91.00 85 LYS A O 1
ATOM 661 N N . GLU A 1 86 ? -6.551 -11.228 13.086 1.00 94.75 86 GLU A N 1
ATOM 662 C CA . GLU A 1 86 ? -5.678 -12.235 13.687 1.00 94.75 86 GLU A CA 1
ATOM 663 C C . GLU A 1 86 ? -5.648 -12.089 15.219 1.00 94.75 86 GLU A C 1
ATOM 665 O O . GLU A 1 86 ? -5.658 -10.961 15.717 1.00 94.75 86 GLU A O 1
ATOM 670 N N . PRO A 1 87 ? -5.543 -13.199 15.980 1.00 92.94 87 PRO A N 1
ATOM 671 C CA . PRO A 1 87 ? -5.587 -13.165 17.444 1.00 92.94 87 PRO A CA 1
ATOM 672 C C . PRO A 1 87 ? -4.571 -12.219 18.084 1.00 92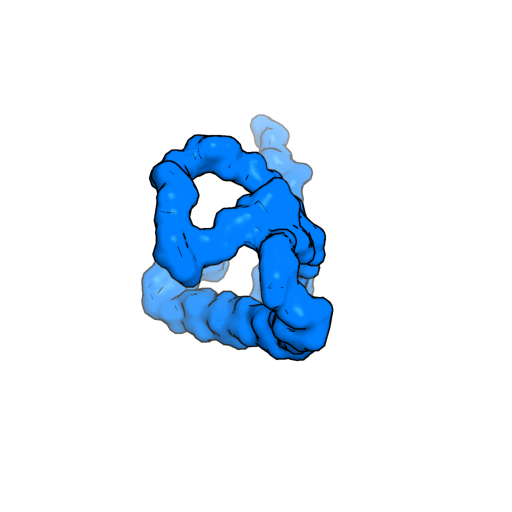.94 87 PRO A C 1
ATOM 674 O O . PRO A 1 87 ? -4.874 -11.580 19.077 1.00 92.94 87 PRO A O 1
ATOM 677 N N . ARG A 1 88 ? -3.389 -12.046 17.482 1.00 90.94 88 ARG A N 1
ATOM 678 C CA . ARG A 1 88 ? -2.363 -11.113 17.980 1.00 90.94 88 ARG A CA 1
ATOM 679 C C . ARG A 1 88 ? -2.801 -9.640 18.024 1.00 90.94 88 ARG A C 1
ATOM 681 O O . ARG A 1 88 ? -2.090 -8.825 18.598 1.00 90.94 88 ARG A O 1
ATOM 688 N N . TYR A 1 89 ? -3.925 -9.296 17.395 1.00 85.75 89 TYR A N 1
ATOM 689 C CA . TYR A 1 89 ? -4.505 -7.953 17.381 1.00 85.75 89 TYR A CA 1
ATOM 690 C C . TYR A 1 89 ? -5.863 -7.879 18.102 1.00 85.75 89 TYR A C 1
ATOM 692 O O . TYR A 1 89 ? -6.530 -6.850 18.018 1.00 85.75 89 TYR A O 1
ATOM 700 N N . SER A 1 90 ? -6.294 -8.933 18.814 1.00 79.44 90 SER A N 1
ATOM 701 C CA . SER A 1 90 ? -7.596 -8.961 19.506 1.00 79.44 90 SER A CA 1
ATOM 702 C C . SER A 1 90 ? -7.743 -7.890 20.586 1.00 79.44 90 SER A C 1
ATOM 704 O O . SER A 1 90 ? -8.861 -7.444 20.855 1.00 79.44 90 SER A O 1
ATOM 706 N N . ASP A 1 91 ? -6.613 -7.476 21.157 1.00 78.25 91 ASP A N 1
ATOM 707 C CA . ASP A 1 91 ? -6.542 -6.604 22.330 1.00 78.25 91 ASP A CA 1
ATOM 708 C C . ASP A 1 91 ? -6.222 -5.148 21.957 1.00 78.25 91 ASP A C 1
ATOM 710 O O . ASP A 1 91 ? -6.155 -4.285 22.824 1.00 78.25 91 ASP A O 1
ATOM 714 N N . ALA A 1 92 ? -6.045 -4.848 20.664 1.00 67.31 92 ALA A N 1
ATOM 715 C CA . ALA A 1 92 ? -5.726 -3.511 20.156 1.00 67.31 92 ALA A CA 1
ATOM 716 C C . ALA A 1 92 ? -6.957 -2.578 20.065 1.00 67.31 92 ALA A C 1
ATOM 718 O O . ALA A 1 92 ? -7.017 -1.729 19.174 1.00 67.31 92 ALA A O 1
ATOM 719 N N . ARG A 1 93 ? -7.955 -2.781 20.933 1.00 54.97 93 ARG A N 1
ATOM 720 C CA . ARG A 1 93 ? -9.223 -2.036 20.949 1.00 54.97 93 ARG A CA 1
ATOM 721 C C . ARG A 1 93 ? -9.162 -0.786 21.812 1.00 54.97 93 ARG A C 1
ATOM 723 O O . ARG A 1 93 ? -8.548 -0.852 22.896 1.00 54.97 93 ARG A O 1
#

Radius of gyration: 17.28 Å; chains: 1; bounding box: 40×32×49 Å

Secondary structure (DSSP, 8-state):
--------EEEE---S-SPPP-TT-----EEEEEEEEEEETTTTEEEEEEEEEEE--SS--HHHHHHHHHHHHHHHHHHHHHHTTSGGGTT--

pLDDT: mean 80.03, std 14.26, range [35.69, 94.75]